Protein AF-A0A9P4UAF2-F1 (afdb_monomer_lite)

Foldseek 3Di:
DDPPPDPLPPDADDLEAAEDEDDAPDDPPPDDDDPDDDPPPADCPVVVVLVCCCPSRVHQAYAAYAYNFDPPRGHDLLVVLVSCVRRLYAAYHHQDELRAPVSCPVNVVSHPYYDYHYPPDCSNPDD

Secondary structure (DSSP, 8-state):
-------TTS-PPPSEEEEEEPPP-----------S----PPP-HHHHHHHHHHHHH---EEEEEEE---SSS---HHHHHHHHHHTT-SEEEE--BT--GGGGGGGTTT-SEE--B-SS-GGGT--

Structure (mmCIF, N/CA/C/O backbone):
data_AF-A0A9P4UAF2-F1
#
_entry.id   AF-A0A9P4UAF2-F1
#
loop_
_atom_site.group_PDB
_atom_site.id
_atom_site.type_symbol
_atom_site.label_atom_id
_atom_site.label_alt_id
_atom_site.label_comp_id
_atom_site.label_asym_id
_atom_site.label_entity_id
_atom_site.label_seq_id
_atom_site.pdbx_PDB_ins_code
_atom_site.Cartn_x
_atom_site.Cartn_y
_atom_site.Cartn_z
_atom_site.occupancy
_atom_site.B_iso_or_equiv
_atom_site.auth_seq_id
_atom_site.auth_comp_id
_atom_site.auth_asym_id
_atom_site.auth_atom_id
_atom_site.pdbx_PDB_model_num
ATOM 1 N N . MET A 1 1 ? -4.141 24.135 -11.086 1.00 33.75 1 MET A N 1
ATOM 2 C CA . MET A 1 1 ? -4.003 23.717 -9.671 1.00 33.75 1 MET A CA 1
ATOM 3 C C . MET A 1 1 ? -5.346 23.929 -8.983 1.00 33.75 1 MET A C 1
ATOM 5 O O . MET A 1 1 ? -5.646 25.048 -8.586 1.00 33.75 1 MET A O 1
ATOM 9 N N . ILE A 1 2 ? -6.197 22.902 -8.928 1.00 31.80 2 ILE A N 1
ATOM 10 C CA . ILE A 1 2 ? -7.509 23.002 -8.272 1.00 31.80 2 ILE A CA 1
ATOM 11 C C . ILE A 1 2 ? -7.260 22.950 -6.762 1.00 31.80 2 ILE A C 1
ATOM 13 O O . ILE A 1 2 ? -6.941 21.901 -6.211 1.00 31.80 2 ILE A O 1
ATOM 17 N N . ARG A 1 3 ? -7.334 24.105 -6.093 1.00 40.03 3 ARG A N 1
ATOM 18 C CA . ARG A 1 3 ? -7.340 24.190 -4.628 1.00 40.03 3 ARG A CA 1
ATOM 19 C C . ARG A 1 3 ? -8.749 23.845 -4.146 1.00 40.03 3 ARG A C 1
ATOM 21 O O . ARG A 1 3 ? -9.563 24.737 -3.936 1.00 40.03 3 ARG A O 1
ATOM 28 N N . HIS A 1 4 ? -9.041 22.553 -4.005 1.00 50.03 4 HIS A N 1
ATOM 29 C CA . HIS A 1 4 ? -10.248 22.095 -3.317 1.00 50.03 4 HIS A CA 1
ATOM 30 C C . HIS A 1 4 ? -10.120 22.446 -1.831 1.00 50.03 4 HIS A C 1
ATOM 32 O O . HIS A 1 4 ? -9.344 21.835 -1.099 1.00 50.03 4 HIS A O 1
ATOM 38 N N . LYS A 1 5 ? -10.815 23.502 -1.399 1.00 53.81 5 LYS A N 1
ATOM 39 C CA . LYS A 1 5 ? -10.855 23.947 -0.001 1.00 53.81 5 LYS A CA 1
ATOM 40 C C . LYS A 1 5 ? -12.067 23.299 0.661 1.00 53.81 5 LYS A C 1
ATOM 42 O O . LYS A 1 5 ? -13.099 23.930 0.864 1.00 53.81 5 LYS A O 1
ATOM 47 N N . GLU A 1 6 ? -11.954 22.004 0.919 1.00 60.50 6 GLU A N 1
ATOM 48 C CA . GLU A 1 6 ? -12.981 21.232 1.611 1.00 60.50 6 GLU A CA 1
ATOM 49 C C . GLU A 1 6 ? -13.162 21.800 3.034 1.00 60.50 6 GLU A C 1
ATOM 51 O O . GLU A 1 6 ? -12.183 21.963 3.768 1.00 60.50 6 GLU A O 1
ATOM 56 N N . LYS A 1 7 ? -14.393 22.141 3.444 1.00 60.53 7 LYS A N 1
ATOM 57 C CA . LYS A 1 7 ? -14.674 22.425 4.861 1.00 60.53 7 LYS A CA 1
ATOM 58 C C . LYS A 1 7 ? -14.430 21.120 5.621 1.00 60.53 7 LYS A C 1
ATOM 60 O O . LYS A 1 7 ? -15.202 20.178 5.457 1.00 60.53 7 LYS A O 1
ATOM 65 N N . LYS A 1 8 ? -13.346 21.063 6.410 1.00 58.31 8 LYS A N 1
ATOM 66 C CA . LYS A 1 8 ? -12.859 19.858 7.116 1.00 58.31 8 LYS A CA 1
ATOM 67 C C . LYS A 1 8 ? -13.948 19.089 7.878 1.00 58.31 8 LYS A C 1
ATOM 69 O O . LYS A 1 8 ? -13.820 17.883 8.036 1.00 58.31 8 LYS A O 1
ATOM 74 N N . GLU A 1 9 ? -15.008 19.771 8.292 1.00 63.53 9 GLU A N 1
ATOM 75 C CA . GLU A 1 9 ? -16.072 19.256 9.158 1.00 63.53 9 GLU A CA 1
ATOM 76 C C . GLU A 1 9 ? -17.204 18.512 8.430 1.00 63.53 9 GLU A C 1
ATOM 78 O O . GLU A 1 9 ? -18.005 17.858 9.086 1.00 63.53 9 GLU A O 1
ATOM 83 N N . LEU A 1 10 ? -17.301 18.581 7.0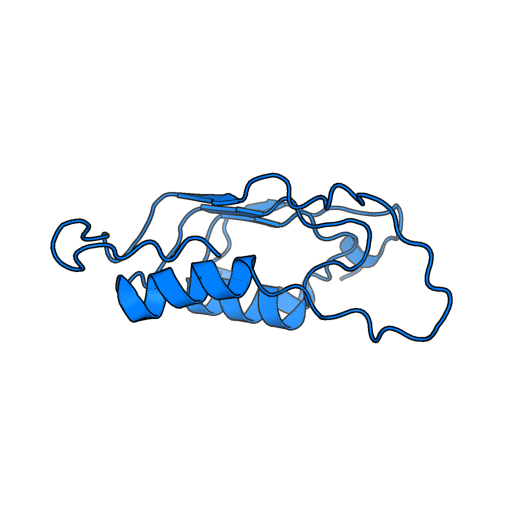96 1.00 68.38 10 LEU A N 1
ATOM 84 C CA . LEU A 1 10 ? -18.456 18.016 6.373 1.00 68.38 10 LEU A CA 1
ATOM 85 C C . LEU A 1 10 ? -18.267 16.561 5.916 1.00 68.38 10 LEU A C 1
ATOM 87 O O . LEU A 1 10 ? -19.239 15.900 5.564 1.00 68.38 10 LEU A O 1
ATOM 91 N N . LEU A 1 11 ? -17.029 16.064 5.899 1.00 76.62 11 LEU A N 1
ATOM 92 C CA . LEU A 1 11 ? -16.684 14.727 5.409 1.00 76.62 11 LEU A CA 1
ATOM 93 C C . LEU A 1 11 ? -15.794 14.021 6.428 1.00 76.62 11 LEU A C 1
ATOM 95 O O . LEU A 1 11 ? -14.564 14.160 6.395 1.00 76.62 11 LEU A O 1
ATOM 99 N N . VAL A 1 12 ? -16.451 13.280 7.319 1.00 84.12 12 VAL A N 1
ATOM 100 C CA . VAL A 1 12 ? -15.837 12.405 8.321 1.00 84.12 12 VAL A CA 1
ATOM 101 C C . VAL A 1 12 ? -15.725 11.003 7.735 1.00 84.12 12 VAL A C 1
ATOM 103 O O . VAL A 1 12 ? -16.678 10.491 7.151 1.00 84.12 12 VAL A O 1
ATOM 106 N N . TYR A 1 13 ? -14.548 10.401 7.868 1.00 88.50 13 TYR A N 1
ATOM 107 C CA . TYR A 1 13 ? -14.303 9.028 7.447 1.00 88.50 13 TYR A CA 1
ATOM 108 C C . TYR A 1 13 ? -14.312 8.118 8.665 1.00 88.50 13 TYR A C 1
ATOM 110 O O . TYR A 1 13 ? -13.864 8.499 9.746 1.00 88.50 13 TYR A O 1
ATOM 118 N N . GLU A 1 14 ? -14.769 6.892 8.456 1.00 93.44 14 GLU A N 1
ATOM 119 C CA . GLU A 1 14 ? -14.555 5.824 9.421 1.00 93.44 14 GLU A CA 1
ATOM 120 C C . GLU A 1 14 ? -13.051 5.515 9.554 1.00 93.44 14 GLU A C 1
ATOM 122 O O . GLU A 1 14 ? -12.316 5.593 8.560 1.00 93.44 14 GLU A O 1
ATOM 127 N N . PRO A 1 15 ? -12.572 5.090 10.740 1.00 94.94 15 PRO A N 1
ATOM 128 C CA . PRO A 1 15 ? -11.174 4.697 10.937 1.00 94.94 15 PRO A CA 1
ATOM 129 C C . PRO A 1 15 ? -10.721 3.561 10.010 1.00 94.94 15 PRO A C 1
ATOM 131 O O . PRO A 1 15 ? -9.532 3.433 9.716 1.00 94.94 15 PRO A O 1
ATOM 134 N N . ALA A 1 16 ? -11.663 2.736 9.554 1.00 96.69 16 ALA A N 1
ATOM 135 C CA . ALA A 1 16 ? -11.443 1.676 8.588 1.00 96.69 16 ALA A CA 1
ATOM 136 C C . ALA A 1 16 ? -12.307 1.926 7.352 1.00 96.69 16 ALA A C 1
ATOM 138 O O . ALA A 1 16 ? -13.534 1.961 7.447 1.00 96.69 16 ALA A O 1
ATOM 139 N N . ILE A 1 17 ? -11.683 2.037 6.180 1.00 96.12 17 ILE A N 1
ATOM 140 C CA . ILE A 1 17 ? -12.426 2.112 4.921 1.00 96.12 17 ILE A CA 1
ATOM 141 C C . ILE A 1 17 ? -12.455 0.758 4.220 1.00 96.12 17 ILE A C 1
ATOM 143 O O . ILE A 1 17 ? -11.462 0.030 4.143 1.00 96.12 17 ILE A O 1
ATOM 147 N N . LYS A 1 18 ? -13.621 0.426 3.661 1.00 97.25 18 LYS A N 1
ATOM 148 C CA . LYS A 1 18 ? -13.840 -0.846 2.965 1.00 97.25 18 LYS A CA 1
ATOM 149 C C . LYS A 1 18 ? -13.026 -0.957 1.677 1.00 97.25 18 LYS A C 1
ATOM 151 O O . LYS A 1 18 ? -12.574 -2.042 1.318 1.00 97.25 18 LYS A O 1
ATOM 156 N N . TYR A 1 19 ? -12.869 0.148 0.957 1.00 96.12 19 TYR A N 1
ATOM 157 C CA . TYR A 1 19 ? -12.290 0.125 -0.377 1.00 96.12 19 TYR A CA 1
ATOM 158 C C . TYR A 1 19 ? -11.684 1.471 -0.761 1.00 96.12 19 TYR A C 1
ATOM 160 O O . TYR A 1 19 ? -12.297 2.511 -0.533 1.00 96.12 19 TYR A O 1
ATOM 168 N N . ALA A 1 20 ? -10.516 1.429 -1.397 1.00 96.56 20 ALA A N 1
ATOM 169 C CA . ALA A 1 20 ? -9.914 2.552 -2.101 1.00 96.56 20 ALA A CA 1
ATOM 170 C C . ALA A 1 20 ? -9.444 2.087 -3.485 1.00 96.56 20 ALA A C 1
ATOM 172 O O . ALA A 1 20 ? -8.699 1.110 -3.598 1.00 96.56 20 ALA A O 1
ATOM 173 N N . SER A 1 21 ? -9.868 2.794 -4.534 1.00 96.50 21 SER A N 1
ATOM 174 C CA . SER A 1 21 ? -9.419 2.563 -5.908 1.00 96.50 21 SER A CA 1
ATOM 175 C C . SER A 1 21 ? -8.910 3.844 -6.517 1.00 96.50 21 SER A C 1
ATOM 177 O O . SER A 1 21 ? -9.541 4.890 -6.383 1.00 96.50 21 SER A O 1
ATOM 179 N N . PHE A 1 22 ? -7.819 3.728 -7.256 1.00 94.81 22 PHE A N 1
ATOM 180 C CA . PHE A 1 22 ? -7.270 4.828 -8.027 1.00 94.81 22 PHE A CA 1
ATOM 181 C C . PHE A 1 22 ? -7.694 4.709 -9.495 1.00 94.81 22 PHE A C 1
ATOM 183 O O . PHE A 1 22 ? -7.845 3.587 -9.996 1.00 94.81 22 PHE A O 1
ATOM 190 N N . PRO A 1 23 ? -7.928 5.842 -10.182 1.00 91.56 23 PRO A N 1
ATOM 191 C CA . PRO A 1 23 ? -8.160 5.848 -11.621 1.00 91.56 23 PRO A CA 1
ATOM 192 C C . PRO A 1 23 ? -6.885 5.439 -12.367 1.00 91.56 23 PRO A C 1
ATOM 194 O O . PRO A 1 23 ? -5.801 5.421 -11.785 1.00 91.56 23 PRO A O 1
ATOM 197 N N . ALA A 1 24 ? -7.008 5.129 -13.661 1.00 87.12 24 ALA A N 1
ATOM 198 C CA . ALA A 1 24 ? -5.847 4.912 -14.520 1.00 87.12 24 ALA A CA 1
ATOM 199 C C . ALA A 1 24 ? -4.908 6.126 -14.452 1.00 87.12 24 ALA A C 1
ATOM 201 O O . ALA A 1 24 ? -5.340 7.265 -14.619 1.00 87.12 24 ALA A O 1
ATOM 202 N N . LEU A 1 25 ? -3.630 5.867 -14.176 1.00 80.50 25 LEU A N 1
ATOM 203 C CA . LEU A 1 25 ? -2.638 6.904 -13.886 1.00 80.50 25 LEU A CA 1
ATOM 204 C C . LEU A 1 25 ? -1.825 7.318 -15.120 1.00 80.50 25 LEU A C 1
ATOM 206 O O . LEU A 1 25 ? -0.821 8.025 -14.985 1.00 80.50 25 LEU A O 1
ATOM 210 N N . GLU A 1 26 ? -2.214 6.854 -16.310 1.00 72.44 26 GLU A N 1
ATOM 211 C CA . GLU A 1 26 ? -1.504 7.157 -17.549 1.00 72.44 26 GLU A CA 1
ATOM 212 C C . GLU A 1 26 ? -1.491 8.663 -17.808 1.00 72.44 26 GLU A C 1
ATOM 214 O O . GLU A 1 26 ? -2.496 9.359 -17.669 1.00 72.44 26 GLU A O 1
ATOM 219 N N . MET A 1 27 ? -0.314 9.176 -18.155 1.00 61.19 27 MET A N 1
ATOM 220 C CA . MET A 1 27 ? -0.174 10.559 -18.572 1.00 61.19 27 MET A CA 1
ATOM 221 C C . MET A 1 27 ? -0.499 10.616 -20.060 1.00 61.19 27 MET A C 1
ATOM 223 O O . MET A 1 27 ? 0.212 10.014 -20.862 1.00 61.19 27 MET A O 1
ATOM 227 N N . HIS A 1 28 ? -1.536 11.362 -20.442 1.00 53.75 28 HIS A N 1
ATOM 228 C CA . HIS A 1 28 ? -1.630 11.857 -21.809 1.00 53.75 28 HIS A CA 1
ATOM 229 C C . HIS A 1 28 ? -0.417 12.763 -22.022 1.00 53.75 28 HIS A C 1
ATOM 231 O O . HIS A 1 28 ? -0.348 13.861 -21.471 1.00 53.75 28 HIS A O 1
ATOM 237 N N . SER A 1 29 ? 0.591 12.269 -22.737 1.00 50.75 29 SER A N 1
ATOM 238 C CA . SER A 1 29 ? 1.723 13.085 -23.150 1.00 50.75 29 SER A CA 1
ATOM 239 C C . SER A 1 29 ? 1.233 14.048 -24.226 1.00 50.75 29 SER A C 1
ATOM 241 O O . SER A 1 29 ? 1.369 13.781 -25.419 1.00 50.75 29 SER A O 1
ATOM 243 N N . GLU A 1 30 ? 0.624 15.158 -23.822 1.00 44.41 30 GLU A N 1
ATOM 244 C CA . GLU A 1 30 ? 0.580 16.322 -24.697 1.00 44.41 30 GLU A CA 1
ATOM 245 C C . GLU A 1 30 ? 2.031 16.756 -24.909 1.00 44.41 30 GLU A C 1
ATOM 247 O O . GLU A 1 30 ? 2.765 17.026 -23.956 1.00 44.41 30 GLU A O 1
ATOM 252 N N . GLY A 1 31 ? 2.473 16.639 -26.160 1.00 50.34 31 GLY A N 1
ATOM 253 C CA . GLY A 1 31 ? 3.875 16.497 -26.514 1.00 50.34 31 GLY A CA 1
ATOM 254 C C . GLY A 1 31 ? 4.791 17.579 -25.954 1.00 50.34 31 GLY A C 1
ATOM 255 O O . GLY A 1 31 ? 4.446 18.759 -25.891 1.00 50.34 31 GLY A O 1
ATOM 256 N N . LYS A 1 32 ? 6.008 17.155 -25.618 1.00 43.94 32 LYS A N 1
ATOM 257 C CA . LYS A 1 32 ? 7.226 17.921 -25.876 1.00 43.94 32 LYS A CA 1
ATOM 258 C C . LYS A 1 32 ? 8.433 17.018 -25.706 1.00 43.94 32 LYS A C 1
ATOM 260 O O . LYS A 1 32 ? 8.826 16.658 -24.597 1.00 43.94 32 LYS A O 1
ATOM 265 N N . ASP A 1 33 ? 9.005 16.699 -26.856 1.00 50.22 33 ASP A N 1
ATOM 266 C CA . ASP A 1 33 ? 10.392 16.319 -27.029 1.00 50.22 33 ASP A CA 1
ATOM 267 C C . ASP A 1 33 ? 11.286 17.261 -26.217 1.00 50.22 33 ASP A C 1
ATOM 269 O O . ASP A 1 33 ? 11.349 18.458 -26.479 1.00 50.22 33 ASP A O 1
ATOM 273 N N . ASN A 1 34 ? 11.966 16.721 -25.211 1.00 44.81 34 ASN A N 1
ATOM 274 C CA . ASN A 1 34 ? 13.191 17.294 -24.671 1.00 44.81 34 ASN A CA 1
ATOM 275 C C . ASN A 1 34 ? 14.097 16.137 -24.259 1.00 44.81 34 ASN A C 1
ATOM 277 O O . ASN A 1 34 ? 14.098 15.654 -23.126 1.00 44.81 34 ASN A O 1
ATOM 281 N N . VAL A 1 35 ? 14.858 15.675 -25.248 1.00 50.03 35 VAL A N 1
ATOM 282 C CA . VAL A 1 35 ? 16.051 14.853 -25.081 1.00 50.03 35 VAL A CA 1
ATOM 283 C C . VAL A 1 35 ? 17.019 15.625 -24.181 1.00 50.03 35 VAL A C 1
ATOM 285 O O . VAL A 1 35 ? 17.675 16.565 -24.617 1.00 50.03 35 VAL A O 1
ATOM 288 N N . GLY A 1 36 ? 17.086 15.256 -22.902 1.00 44.38 36 GLY A N 1
ATOM 289 C CA . GLY A 1 36 ? 18.036 15.857 -21.968 1.00 44.38 36 GLY A CA 1
ATOM 290 C C . GLY A 1 36 ? 17.720 15.565 -20.507 1.00 44.38 36 GLY A C 1
ATOM 291 O O . GLY A 1 36 ? 17.044 16.353 -19.862 1.00 44.38 36 GLY A O 1
ATOM 292 N N . LYS A 1 37 ? 18.230 14.439 -19.982 1.00 47.81 37 LYS A N 1
ATOM 293 C CA . LYS A 1 37 ? 18.427 14.148 -18.542 1.00 47.81 37 LYS A CA 1
ATOM 294 C C . LYS A 1 37 ? 17.382 14.751 -17.576 1.00 47.81 37 LYS A C 1
ATOM 296 O O . LYS A 1 37 ? 17.752 15.372 -16.581 1.00 47.81 37 LYS A O 1
ATOM 301 N N . SER A 1 38 ? 16.084 14.531 -17.785 1.00 48.97 38 SER A N 1
ATOM 302 C CA . SER A 1 38 ? 15.142 14.714 -16.680 1.00 48.97 38 SER A CA 1
ATOM 303 C C . SER A 1 38 ? 15.290 13.503 -15.769 1.00 48.97 38 SER A C 1
ATOM 305 O O . SER A 1 38 ? 14.954 12.387 -16.169 1.00 48.97 38 SER A O 1
ATOM 307 N N . VAL A 1 39 ? 15.816 13.698 -14.560 1.00 54.53 39 VAL A N 1
ATOM 308 C CA . VAL A 1 39 ? 15.630 12.743 -13.461 1.00 54.53 39 VAL A CA 1
ATOM 309 C C . VAL A 1 39 ? 14.150 12.369 -13.477 1.00 54.53 39 VAL A C 1
ATOM 311 O O . VAL A 1 39 ? 13.314 13.252 -13.282 1.00 54.53 39 VAL A O 1
ATOM 314 N N . LEU A 1 40 ? 13.819 11.117 -13.820 1.00 64.44 40 LEU A N 1
ATOM 315 C CA . LEU A 1 40 ? 12.435 10.646 -13.813 1.00 64.44 40 LEU A CA 1
ATOM 316 C C . LEU A 1 40 ? 11.912 10.905 -12.404 1.00 64.44 40 LEU A C 1
ATOM 318 O O . LEU A 1 40 ? 12.350 10.268 -11.445 1.00 64.44 40 LEU A O 1
ATOM 322 N N . LYS A 1 41 ? 11.062 11.924 -12.264 1.00 78.00 41 LYS A N 1
ATOM 323 C CA . LYS A 1 41 ? 10.506 12.295 -10.972 1.00 78.00 41 LYS A CA 1
ATOM 324 C C . LYS A 1 41 ? 9.711 11.093 -10.476 1.00 78.00 41 LYS A C 1
ATOM 326 O O . LYS A 1 41 ? 8.903 10.535 -11.217 1.00 78.00 41 LYS A O 1
ATOM 331 N N . GLU A 1 42 ? 9.980 10.671 -9.246 1.00 83.19 42 GLU A N 1
ATOM 332 C CA . GLU A 1 42 ? 9.220 9.596 -8.622 1.00 83.19 42 GLU A CA 1
ATOM 333 C C . GLU A 1 42 ? 7.744 10.002 -8.565 1.00 83.19 42 GLU A C 1
ATOM 335 O O . GLU A 1 42 ? 7.414 11.113 -8.144 1.00 83.19 42 GLU A O 1
ATOM 340 N N . ASN A 1 43 ? 6.866 9.100 -8.989 1.00 88.94 43 ASN A N 1
ATOM 341 C CA . ASN A 1 43 ? 5.431 9.300 -8.880 1.00 88.94 43 ASN A CA 1
ATOM 342 C C . ASN A 1 43 ? 4.989 9.126 -7.421 1.00 88.94 43 ASN A C 1
ATOM 344 O O . ASN A 1 43 ? 5.314 8.118 -6.782 1.00 88.94 43 ASN A O 1
ATOM 348 N N . THR A 1 44 ? 4.292 10.128 -6.880 1.00 92.12 44 THR A N 1
ATOM 349 C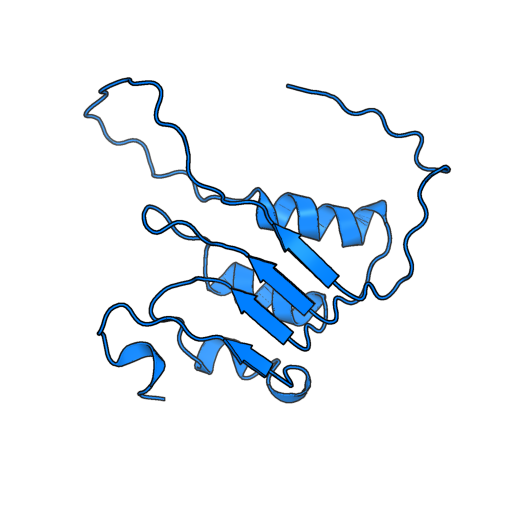 CA . THR A 1 44 ? 3.907 10.180 -5.460 1.00 92.12 44 THR A CA 1
ATOM 350 C C . THR A 1 44 ? 2.421 10.359 -5.221 1.00 92.12 44 THR A C 1
ATOM 352 O O . THR A 1 44 ? 1.991 10.181 -4.090 1.00 92.12 44 THR A O 1
ATOM 355 N N . GLU A 1 45 ? 1.619 10.635 -6.246 1.00 92.50 45 GLU A N 1
ATOM 356 C CA . GLU A 1 45 ? 0.227 11.064 -6.104 1.00 92.50 45 GLU A CA 1
ATOM 357 C C . GLU A 1 45 ? -0.643 10.062 -5.335 1.00 92.50 45 GLU A C 1
ATOM 359 O O . GLU A 1 45 ? -1.462 10.459 -4.507 1.00 92.50 45 GLU A O 1
ATOM 364 N N . VAL A 1 46 ? -0.423 8.758 -5.539 1.00 95.06 46 VAL A N 1
ATOM 365 C CA . VAL A 1 46 ? -1.122 7.708 -4.786 1.00 95.06 46 VAL A CA 1
ATOM 366 C C . VAL A 1 46 ? -0.735 7.770 -3.309 1.00 95.06 46 VAL A C 1
ATOM 368 O O . VAL A 1 46 ? -1.595 7.690 -2.434 1.00 95.06 46 VAL A O 1
ATOM 371 N N . PHE A 1 47 ? 0.554 7.952 -3.015 1.00 96.00 47 PHE A N 1
ATOM 372 C CA . PHE A 1 47 ? 1.040 8.085 -1.644 1.00 96.00 47 PHE A CA 1
ATOM 373 C C . PHE A 1 47 ? 0.562 9.378 -0.992 1.00 96.00 47 PHE A C 1
ATOM 375 O O . PHE A 1 47 ? 0.243 9.346 0.188 1.00 96.00 47 PHE A O 1
ATOM 382 N N . ASP A 1 48 ? 0.473 10.475 -1.740 1.00 95.06 48 ASP A N 1
ATOM 383 C CA . ASP A 1 48 ? 0.008 11.769 -1.243 1.00 95.06 48 ASP A CA 1
ATOM 384 C C . ASP A 1 48 ? -1.473 11.686 -0.830 1.00 95.06 48 ASP A C 1
ATOM 386 O O . ASP A 1 48 ? -1.849 12.138 0.251 1.00 95.06 48 ASP A O 1
ATOM 390 N N . ILE A 1 49 ? -2.308 11.022 -1.638 1.00 94.62 49 ILE A N 1
ATOM 391 C CA . ILE A 1 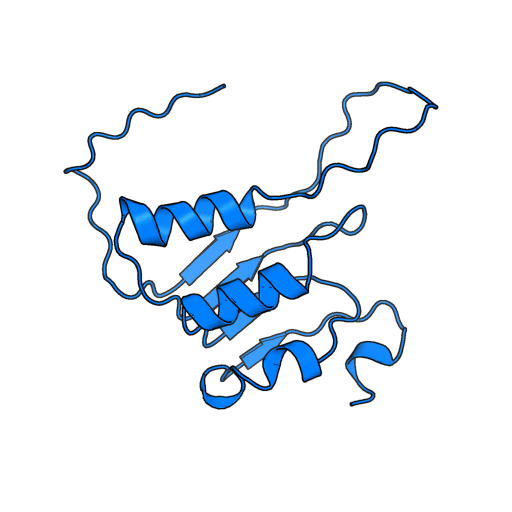49 ? -3.729 10.789 -1.327 1.00 94.62 49 ILE A CA 1
ATOM 392 C C . ILE A 1 49 ? -3.890 9.842 -0.132 1.00 94.62 49 ILE A C 1
ATOM 394 O O . ILE A 1 49 ? -4.703 10.086 0.760 1.00 94.62 49 ILE A O 1
ATOM 398 N N . ILE A 1 50 ? -3.120 8.755 -0.090 1.00 94.56 50 ILE A N 1
ATOM 399 C CA . ILE A 1 50 ? -3.187 7.803 1.021 1.00 94.56 50 ILE A CA 1
ATOM 400 C C . ILE A 1 50 ? -2.676 8.457 2.318 1.00 94.56 50 ILE A C 1
ATOM 402 O O . ILE A 1 50 ? -3.283 8.288 3.371 1.00 94.56 50 ILE A O 1
ATOM 406 N N . ASP A 1 51 ? -1.603 9.247 2.273 1.00 95.69 51 ASP A N 1
ATOM 407 C CA . ASP A 1 51 ? -1.102 9.987 3.438 1.00 95.69 51 ASP A CA 1
ATOM 408 C C . ASP A 1 51 ? -2.124 11.026 3.925 1.00 95.69 51 ASP A C 1
ATOM 410 O O . ASP A 1 51 ? -2.346 11.143 5.132 1.00 95.69 51 ASP A O 1
ATOM 414 N N . TRP A 1 52 ? -2.832 11.691 3.004 1.00 94.75 52 TRP A N 1
ATOM 415 C CA . TRP A 1 52 ? -3.960 12.566 3.330 1.00 94.75 52 TRP A CA 1
ATOM 416 C C . TRP A 1 52 ? -5.084 11.830 4.076 1.00 94.75 52 TRP A C 1
ATOM 418 O O . TRP A 1 52 ? -5.538 12.326 5.109 1.00 94.75 52 TRP A O 1
ATOM 428 N N . LEU A 1 53 ? -5.483 10.625 3.637 1.00 93.88 53 LEU A N 1
ATOM 429 C CA . LEU A 1 53 ? -6.502 9.820 4.337 1.00 93.88 53 LEU A CA 1
ATOM 430 C C . LEU A 1 53 ? -6.122 9.571 5.801 1.00 93.88 53 LEU A C 1
ATOM 432 O O . LEU A 1 53 ? -6.962 9.643 6.697 1.00 93.88 53 LEU A O 1
ATOM 436 N N . ARG A 1 54 ? -4.842 9.313 6.069 1.00 94.44 54 ARG A N 1
ATOM 437 C CA . ARG A 1 54 ? -4.372 9.092 7.438 1.00 94.44 54 ARG A CA 1
ATOM 438 C C . ARG A 1 54 ? -4.291 10.373 8.249 1.00 94.44 54 ARG A C 1
ATOM 440 O O . ARG A 1 54 ? -4.753 10.396 9.386 1.00 94.44 54 ARG A O 1
ATOM 447 N N . ARG A 1 55 ? -3.643 11.406 7.709 1.00 94.12 55 ARG A N 1
ATOM 448 C CA . ARG A 1 55 ? -3.317 12.625 8.465 1.00 94.12 55 ARG A CA 1
ATOM 449 C C . ARG A 1 55 ? -4.520 13.522 8.674 1.00 94.12 55 ARG A C 1
ATOM 451 O O . ARG A 1 55 ? -4.698 14.046 9.765 1.00 94.12 55 ARG A O 1
ATOM 458 N N . GLU A 1 56 ? -5.330 13.685 7.637 1.00 92.44 56 GLU A N 1
ATOM 459 C CA . GLU A 1 56 ? -6.433 14.644 7.644 1.00 92.44 56 GLU A CA 1
ATOM 460 C C . GLU A 1 56 ? -7.772 13.988 7.972 1.00 92.44 56 GLU A C 1
ATOM 462 O O . GLU A 1 56 ? -8.667 14.671 8.463 1.00 92.44 56 GLU A O 1
ATOM 467 N N . LYS A 1 57 ? -7.921 12.685 7.693 1.00 91.69 57 LYS A N 1
ATOM 468 C CA . LYS A 1 57 ? -9.186 11.952 7.872 1.00 91.69 57 LYS A CA 1
ATOM 469 C C . LYS A 1 57 ? -9.114 10.817 8.896 1.00 91.69 57 LYS A C 1
ATOM 471 O O . LYS A 1 57 ? -10.094 10.104 9.063 1.00 91.69 57 LYS A O 1
ATOM 476 N N . SER A 1 58 ? -7.980 10.651 9.583 1.00 94.12 58 SER A N 1
ATOM 477 C CA . SER A 1 58 ? -7.784 9.654 10.650 1.00 94.12 58 SER A CA 1
ATOM 478 C C . SER A 1 58 ? -8.066 8.201 10.241 1.00 94.12 58 SER A C 1
ATOM 480 O O . SER A 1 58 ? -8.307 7.350 11.096 1.00 94.12 58 SER A O 1
ATOM 482 N N . VAL A 1 59 ? -7.974 7.888 8.945 1.00 96.38 59 VAL A N 1
ATOM 483 C CA . VAL A 1 59 ? -8.099 6.515 8.446 1.00 96.38 59 VAL A CA 1
ATOM 484 C C . VAL A 1 59 ? -6.856 5.723 8.855 1.00 96.38 59 VAL A C 1
ATOM 486 O O . VAL A 1 59 ? -5.726 6.062 8.494 1.00 96.38 59 VAL A O 1
ATOM 489 N N . GLY A 1 60 ? -7.066 4.661 9.627 1.00 96.38 60 GLY A N 1
ATOM 490 C CA . GLY A 1 60 ? -6.034 3.756 10.123 1.00 96.38 60 GLY A CA 1
ATOM 491 C C . GLY A 1 60 ? -5.934 2.446 9.344 1.00 96.38 60 GLY A C 1
ATOM 492 O O . GLY A 1 60 ? -4.870 1.825 9.361 1.00 96.38 60 GLY A O 1
ATOM 493 N N . SER A 1 61 ? -6.998 2.026 8.650 1.00 97.62 61 SER A N 1
ATOM 494 C CA . SER A 1 61 ? -6.963 0.820 7.821 1.00 97.62 61 SER A CA 1
ATOM 495 C C . SER A 1 61 ? -7.767 0.901 6.525 1.00 97.62 61 SER A C 1
ATOM 497 O O . SER A 1 61 ? -8.734 1.652 6.400 1.00 97.62 61 SER A O 1
ATOM 499 N N . ILE A 1 62 ? -7.336 0.110 5.541 1.00 97.88 62 ILE A N 1
ATOM 500 C CA . ILE A 1 62 ? -7.988 -0.037 4.236 1.00 97.88 62 ILE A CA 1
ATOM 501 C C . ILE A 1 62 ? -8.151 -1.528 3.969 1.00 97.88 62 ILE A C 1
ATOM 503 O O . ILE A 1 62 ? -7.154 -2.220 3.806 1.00 97.88 62 ILE A O 1
ATOM 507 N N . ILE A 1 63 ? -9.383 -2.028 3.869 1.00 98.06 63 ILE A N 1
ATOM 508 C CA . ILE A 1 63 ? -9.609 -3.462 3.621 1.00 98.06 63 ILE A CA 1
ATOM 509 C C . ILE A 1 63 ? -9.092 -3.841 2.226 1.00 98.06 63 ILE A C 1
ATOM 511 O O . ILE A 1 63 ? -8.253 -4.730 2.102 1.00 98.06 63 ILE A O 1
ATOM 515 N N . LYS A 1 64 ? -9.536 -3.146 1.170 1.00 98.44 64 LYS A N 1
ATOM 516 C CA . LYS A 1 64 ? -9.084 -3.391 -0.208 1.00 98.44 64 LYS A CA 1
ATOM 517 C C . LYS A 1 64 ? -8.496 -2.142 -0.855 1.00 98.44 64 LYS A C 1
ATOM 519 O O . LYS A 1 64 ? -9.179 -1.124 -0.966 1.00 98.44 64 LYS A O 1
ATOM 524 N N . LEU A 1 65 ? -7.259 -2.251 -1.335 1.00 98.12 65 LEU A N 1
ATOM 525 C CA . LEU A 1 65 ? -6.542 -1.191 -2.040 1.00 98.12 65 LEU A CA 1
ATOM 526 C C . LEU A 1 65 ? -6.259 -1.618 -3.482 1.00 98.12 65 LEU A C 1
ATOM 528 O O . LEU A 1 65 ? -5.543 -2.595 -3.705 1.00 98.12 65 LEU A O 1
ATOM 532 N N . LYS A 1 66 ? -6.801 -0.866 -4.447 1.00 98.12 66 LYS A N 1
ATOM 533 C CA . LYS A 1 66 ? -6.592 -1.082 -5.881 1.00 98.12 66 LYS A CA 1
ATOM 534 C C . LYS A 1 66 ? -5.884 0.101 -6.535 1.00 98.12 66 LYS A C 1
ATOM 536 O O . LYS A 1 66 ? -6.406 1.215 -6.531 1.00 98.12 66 LYS A O 1
ATOM 541 N N . VAL A 1 67 ? -4.731 -0.149 -7.149 1.00 97.19 67 VAL A N 1
ATOM 542 C CA . VAL A 1 67 ? -3.934 0.870 -7.844 1.00 97.19 67 VAL A CA 1
ATOM 543 C C . VAL A 1 67 ? -3.513 0.352 -9.222 1.00 97.19 67 VAL A C 1
ATOM 545 O O . VAL A 1 67 ? -2.674 -0.550 -9.305 1.00 97.19 67 VAL A O 1
ATOM 548 N N . PRO A 1 68 ? -4.059 0.908 -10.319 1.00 93.12 68 PRO A N 1
ATOM 549 C CA . PRO A 1 68 ? -3.550 0.651 -11.660 1.00 93.12 68 PRO A CA 1
ATOM 550 C C . PRO A 1 68 ? -2.246 1.442 -11.861 1.00 93.12 68 PRO A C 1
ATOM 552 O O . PRO A 1 68 ? -2.261 2.600 -12.272 1.00 93.12 68 PRO A O 1
ATOM 555 N N . ASP A 1 69 ? -1.116 0.822 -11.513 1.00 92.00 69 ASP A N 1
ATOM 556 C CA . ASP A 1 69 ? 0.213 1.427 -11.654 1.00 92.00 69 ASP A CA 1
ATOM 557 C C . ASP A 1 69 ? 0.609 1.634 -13.129 1.00 92.00 69 ASP A C 1
ATOM 559 O O . ASP A 1 69 ? 0.044 1.025 -14.043 1.00 92.00 69 ASP A O 1
ATOM 563 N N . ARG A 1 70 ? 1.599 2.499 -13.355 1.00 86.69 70 ARG A N 1
ATOM 564 C CA . ARG A 1 70 ? 2.135 2.826 -14.678 1.00 86.69 70 ARG A CA 1
ATOM 565 C C . ARG A 1 70 ? 3.164 1.792 -15.119 1.00 86.69 70 ARG A C 1
ATOM 567 O O . ARG A 1 70 ? 4.004 1.364 -14.333 1.00 86.69 70 ARG A O 1
ATOM 574 N N . MET A 1 71 ? 3.167 1.472 -16.412 1.00 82.44 71 MET A N 1
ATOM 575 C CA . MET A 1 71 ? 4.215 0.635 -17.010 1.00 82.44 71 MET A CA 1
ATOM 576 C C . MET A 1 71 ? 5.554 1.377 -17.107 1.00 82.44 71 MET A C 1
ATOM 578 O O . MET A 1 71 ? 6.609 0.812 -16.821 1.00 82.44 71 MET A O 1
ATOM 582 N N . HIS A 1 72 ? 5.513 2.654 -17.494 1.00 80.62 72 HIS A N 1
ATOM 583 C CA . HIS A 1 72 ? 6.679 3.528 -17.537 1.00 80.62 72 HIS A CA 1
ATOM 584 C C . HIS A 1 72 ? 6.757 4.336 -16.237 1.00 80.62 72 HIS A C 1
ATOM 586 O O . HIS A 1 72 ? 5.807 5.036 -15.892 1.00 80.62 72 HIS A O 1
ATOM 592 N N . ASN A 1 73 ? 7.887 4.247 -15.529 1.00 86.88 73 ASN A N 1
ATOM 593 C CA . ASN A 1 73 ? 8.106 4.898 -14.231 1.00 86.88 73 ASN A CA 1
ATOM 594 C C . ASN A 1 73 ? 7.090 4.460 -13.137 1.00 86.88 73 ASN A C 1
ATOM 596 O O . ASN A 1 73 ? 6.309 5.285 -12.655 1.00 86.88 73 ASN A O 1
ATOM 600 N N . PRO A 1 74 ? 7.058 3.168 -12.749 1.00 91.19 74 PRO A N 1
ATOM 601 C CA . PRO A 1 74 ? 6.132 2.667 -11.730 1.00 91.19 74 PRO A CA 1
ATOM 602 C C . PRO A 1 74 ? 6.436 3.241 -10.336 1.00 91.19 74 PRO A C 1
ATOM 604 O O . PRO A 1 74 ? 7.528 3.755 -10.077 1.00 91.19 74 PRO A O 1
ATOM 607 N N . HIS A 1 75 ? 5.490 3.117 -9.405 1.00 94.12 75 HIS A N 1
ATOM 608 C CA . HIS A 1 75 ? 5.685 3.590 -8.032 1.00 94.12 75 HIS A CA 1
ATOM 609 C C . HIS A 1 75 ? 6.803 2.838 -7.298 1.00 94.12 75 HIS A C 1
ATOM 611 O O . HIS A 1 75 ? 7.090 1.671 -7.544 1.00 94.12 75 HIS A O 1
ATOM 617 N N . ASN A 1 76 ? 7.425 3.473 -6.307 1.00 94.06 76 ASN A N 1
ATOM 618 C CA . ASN A 1 76 ? 8.475 2.823 -5.531 1.00 94.06 76 ASN A CA 1
ATOM 619 C C . ASN A 1 76 ? 7.935 1.653 -4.684 1.00 94.06 76 ASN A C 1
ATOM 621 O O . ASN A 1 76 ? 7.201 1.852 -3.714 1.00 94.06 76 ASN A O 1
ATOM 625 N N . LYS A 1 77 ? 8.383 0.429 -4.988 1.00 93.56 77 LYS A N 1
ATOM 626 C CA . LYS A 1 77 ? 7.982 -0.812 -4.299 1.00 93.56 77 LYS A CA 1
ATOM 627 C C . LYS A 1 77 ? 8.206 -0.820 -2.781 1.00 93.56 77 LYS A C 1
ATOM 629 O O . LYS A 1 77 ? 7.424 -1.418 -2.045 1.00 93.56 77 LYS A O 1
ATOM 634 N N . VAL A 1 78 ? 9.235 -0.125 -2.288 1.00 94.19 78 VAL A N 1
ATOM 635 C CA . VAL A 1 78 ? 9.496 0.006 -0.844 1.00 94.19 78 VAL A CA 1
ATOM 636 C C . VAL A 1 78 ? 8.446 0.907 -0.196 1.00 94.19 78 VAL A C 1
ATOM 638 O O . VAL A 1 78 ? 7.967 0.609 0.901 1.00 94.19 78 VAL A O 1
ATOM 641 N N . LYS A 1 79 ? 8.031 1.981 -0.882 1.00 95.69 79 LYS A N 1
ATOM 642 C CA . LYS A 1 79 ? 6.912 2.816 -0.427 1.00 95.69 79 LYS A CA 1
ATOM 643 C C . LYS A 1 79 ? 5.593 2.051 -0.471 1.00 95.69 79 LYS A C 1
ATOM 645 O O . LYS A 1 79 ? 4.863 2.119 0.513 1.00 95.69 79 LYS A O 1
ATOM 650 N N . ILE A 1 80 ? 5.330 1.270 -1.522 1.00 96.12 80 ILE A N 1
ATOM 651 C CA . ILE A 1 80 ? 4.144 0.396 -1.600 1.00 96.12 80 ILE A CA 1
ATOM 652 C C . ILE A 1 80 ? 4.057 -0.478 -0.343 1.00 96.12 80 ILE A C 1
ATOM 654 O O . ILE A 1 80 ? 3.097 -0.367 0.418 1.00 96.12 80 ILE A O 1
ATOM 658 N N . ALA A 1 81 ? 5.097 -1.265 -0.053 1.00 95.69 81 ALA A N 1
ATOM 659 C CA . ALA A 1 81 ? 5.122 -2.144 1.118 1.00 95.69 81 ALA A CA 1
ATOM 660 C C . ALA A 1 81 ? 4.960 -1.379 2.446 1.00 95.69 81 ALA A C 1
ATOM 662 O O . ALA A 1 81 ? 4.240 -1.815 3.349 1.00 95.69 81 ALA A O 1
ATOM 663 N N . LYS A 1 82 ? 5.586 -0.198 2.564 1.00 95.88 82 LYS A N 1
ATOM 664 C CA . LYS A 1 82 ? 5.438 0.678 3.735 1.00 95.88 82 LYS A CA 1
ATOM 665 C C . LYS A 1 82 ? 3.979 1.092 3.950 1.00 95.88 82 LYS A C 1
ATOM 667 O O . LYS A 1 82 ? 3.510 1.014 5.086 1.00 95.88 82 LYS A O 1
ATOM 672 N N . TYR A 1 83 ? 3.283 1.540 2.907 1.00 96.19 83 TYR A N 1
ATOM 673 C CA . TYR A 1 83 ? 1.896 2.002 3.010 1.00 96.19 83 TYR A CA 1
ATOM 674 C C . TYR A 1 83 ? 0.917 0.847 3.233 1.00 96.19 83 TYR A C 1
ATOM 676 O O . TYR A 1 83 ? 0.062 0.950 4.109 1.00 96.19 83 TYR A O 1
ATOM 684 N N . VAL A 1 84 ? 1.119 -0.290 2.565 1.00 96.69 84 VAL A N 1
ATOM 685 C CA . VAL A 1 84 ? 0.375 -1.538 2.819 1.00 96.69 84 VAL A CA 1
ATOM 686 C C . VAL A 1 84 ? 0.441 -1.929 4.298 1.00 96.69 84 VAL A C 1
ATOM 688 O O . VAL A 1 84 ? -0.581 -2.237 4.909 1.00 96.69 84 VAL A O 1
ATOM 691 N N . ARG A 1 85 ? 1.629 -1.830 4.914 1.00 95.94 85 ARG A N 1
ATOM 692 C CA . ARG A 1 85 ? 1.808 -2.065 6.354 1.00 95.94 85 ARG A CA 1
ATOM 693 C C . ARG A 1 85 ? 1.070 -1.056 7.216 1.00 95.94 85 ARG A C 1
ATOM 695 O O . ARG A 1 85 ? 0.405 -1.442 8.171 1.00 95.94 85 ARG A O 1
ATOM 702 N N . ILE A 1 86 ? 1.246 0.230 6.918 1.00 95.44 86 ILE A N 1
ATOM 703 C CA . ILE A 1 86 ? 0.670 1.325 7.704 1.00 95.44 86 ILE A CA 1
ATOM 704 C C . ILE A 1 86 ? -0.852 1.201 7.776 1.00 95.44 86 ILE A C 1
ATOM 706 O O . ILE A 1 86 ? -1.406 1.356 8.858 1.00 95.44 86 ILE A O 1
ATOM 710 N N . PHE A 1 87 ? -1.490 0.886 6.650 1.00 97.06 87 PHE A N 1
ATOM 711 C CA . PHE A 1 87 ? -2.944 0.786 6.527 1.00 97.06 87 PHE A CA 1
ATOM 712 C C . PHE A 1 87 ? -3.485 -0.624 6.748 1.00 97.06 87 PHE A C 1
ATOM 714 O O . PHE A 1 87 ? -4.662 -0.863 6.493 1.00 97.06 87 PHE A O 1
ATOM 721 N N . ARG A 1 88 ? -2.643 -1.563 7.203 1.00 96.94 88 ARG A N 1
ATOM 722 C CA . ARG A 1 88 ? -3.037 -2.953 7.483 1.00 96.94 88 ARG A CA 1
ATOM 723 C C . ARG A 1 88 ? -3.881 -3.551 6.347 1.00 96.94 88 ARG A C 1
ATOM 725 O O . ARG A 1 88 ? -4.937 -4.115 6.600 1.00 96.94 88 ARG A O 1
ATOM 732 N N . VAL A 1 89 ? -3.433 -3.357 5.105 1.00 97.94 89 VAL A N 1
ATOM 733 C CA . VAL A 1 89 ? -4.216 -3.734 3.922 1.00 97.94 89 VAL A CA 1
ATOM 734 C C . VAL A 1 89 ? -4.435 -5.243 3.879 1.00 97.94 89 VAL A C 1
ATOM 736 O O . VAL A 1 89 ? -3.475 -6.000 4.023 1.00 97.94 89 VAL A O 1
ATOM 739 N N . GLU A 1 90 ? -5.681 -5.661 3.645 1.00 98.19 90 GLU A N 1
ATOM 740 C CA . GLU A 1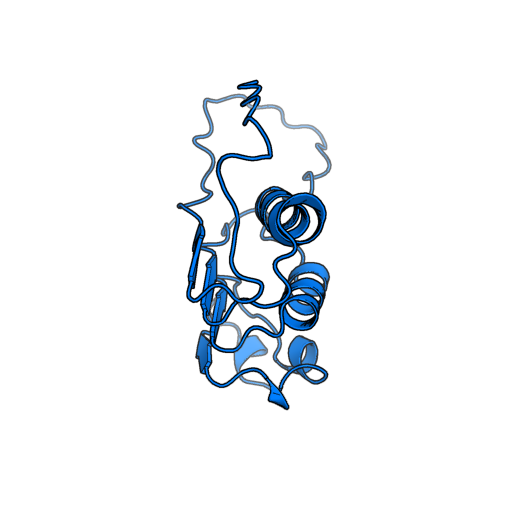 90 ? -6.061 -7.079 3.591 1.00 98.19 90 GLU A CA 1
ATOM 741 C C . GLU A 1 90 ? -6.105 -7.632 2.165 1.00 98.19 90 GLU A C 1
ATOM 743 O O . GLU A 1 90 ? -5.743 -8.784 1.930 1.00 98.19 90 GLU A O 1
ATOM 748 N N . VAL A 1 91 ? -6.548 -6.815 1.209 1.00 98.38 91 VAL A N 1
ATOM 749 C CA . VAL A 1 91 ? -6.623 -7.159 -0.212 1.00 98.38 91 VAL A CA 1
ATOM 750 C C . VAL A 1 91 ? -5.810 -6.144 -1.002 1.00 98.38 91 VAL A C 1
ATOM 752 O O . VAL A 1 91 ? -6.203 -4.978 -1.121 1.00 98.38 91 VAL A O 1
ATOM 755 N N . LEU A 1 92 ? -4.670 -6.583 -1.536 1.00 98.00 92 LEU A N 1
ATOM 756 C CA . LEU A 1 92 ? -3.758 -5.732 -2.294 1.00 98.00 92 LEU A CA 1
ATOM 757 C C . LEU A 1 92 ? -3.826 -6.052 -3.786 1.00 98.00 92 LEU A C 1
ATOM 759 O O . LEU A 1 92 ? -3.339 -7.090 -4.233 1.00 98.00 92 LEU A O 1
ATOM 763 N N . ASP A 1 93 ? -4.375 -5.113 -4.552 1.00 97.56 93 ASP A N 1
ATOM 764 C CA . ASP A 1 93 ? -4.392 -5.121 -6.013 1.00 97.56 93 ASP A CA 1
ATOM 765 C C . ASP A 1 93 ? -3.590 -3.929 -6.549 1.00 97.56 93 ASP A C 1
ATOM 767 O O . ASP A 1 93 ? -4.137 -2.911 -6.974 1.00 97.56 93 ASP A O 1
ATOM 771 N N . TRP A 1 94 ? -2.264 -4.022 -6.468 1.00 96.81 94 TRP A N 1
ATOM 772 C CA . TRP A 1 94 ? -1.371 -3.005 -7.017 1.00 96.81 94 TRP A CA 1
ATOM 773 C C . TRP A 1 94 ? -0.731 -3.542 -8.291 1.00 96.81 94 TRP A C 1
ATOM 775 O O . TRP A 1 94 ? 0.036 -4.503 -8.235 1.00 96.81 94 TRP A O 1
ATOM 785 N N . ARG A 1 95 ? -1.010 -2.913 -9.439 1.00 94.69 95 ARG A N 1
ATOM 786 C CA . ARG A 1 95 ? -0.565 -3.375 -10.766 1.00 94.69 95 ARG A CA 1
ATOM 787 C C . ARG A 1 95 ? 0.920 -3.116 -11.050 1.00 94.69 95 ARG A C 1
ATOM 789 O O . ARG A 1 95 ? 1.281 -2.597 -12.098 1.00 94.69 95 ARG A O 1
ATOM 796 N N . PHE A 1 96 ? 1.786 -3.473 -10.109 1.00 93.56 96 PHE A N 1
ATOM 797 C CA . PHE A 1 96 ? 3.234 -3.384 -10.240 1.00 93.56 96 PHE A CA 1
ATOM 798 C C . PHE A 1 96 ? 3.781 -4.693 -10.825 1.00 93.56 96 PHE A C 1
ATOM 800 O O . PHE A 1 96 ? 3.535 -5.770 -10.279 1.00 93.56 96 PHE A O 1
ATOM 807 N N . LEU A 1 97 ? 4.539 -4.611 -11.922 1.00 91.62 97 LEU A N 1
ATOM 808 C CA . LEU A 1 97 ? 5.121 -5.790 -12.567 1.00 91.62 97 LEU A CA 1
ATOM 809 C C . LEU A 1 97 ? 6.286 -6.377 -11.762 1.00 91.62 97 LEU A C 1
ATOM 811 O O . LEU A 1 97 ? 7.185 -5.660 -11.329 1.00 91.62 97 LEU A O 1
ATOM 815 N N . ASP A 1 98 ? 6.296 -7.702 -11.633 1.00 88.94 98 ASP A N 1
ATOM 816 C CA . ASP A 1 98 ? 7.358 -8.490 -11.001 1.00 88.94 98 ASP A CA 1
ATOM 817 C C . ASP A 1 98 ? 7.661 -8.063 -9.555 1.00 88.94 98 ASP A C 1
ATOM 819 O O . ASP A 1 98 ? 8.813 -8.027 -9.107 1.00 88.94 98 ASP A O 1
ATOM 823 N N . LEU A 1 99 ? 6.606 -7.722 -8.813 1.00 89.69 99 LEU A N 1
ATOM 824 C CA . LEU A 1 99 ? 6.699 -7.366 -7.405 1.00 89.69 99 LEU A CA 1
ATOM 825 C C . LEU A 1 99 ? 7.138 -8.585 -6.575 1.00 89.69 99 LEU A C 1
ATOM 827 O O . LEU A 1 99 ? 6.474 -9.619 -6.572 1.00 89.69 99 LEU A O 1
ATOM 831 N N . GLY A 1 100 ? 8.265 -8.468 -5.872 1.00 87.75 100 GLY A N 1
ATOM 832 C CA . GLY A 1 100 ? 8.805 -9.558 -5.053 1.00 87.75 100 GLY A CA 1
ATOM 833 C C . GLY A 1 100 ? 8.039 -9.740 -3.739 1.00 87.75 100 GLY A C 1
ATOM 834 O O . GLY A 1 100 ? 7.815 -8.765 -3.020 1.00 87.75 100 GLY A O 1
ATOM 835 N N . LEU A 1 101 ? 7.695 -10.986 -3.396 1.00 88.44 101 LEU A N 1
ATOM 836 C CA . LEU A 1 101 ? 6.912 -11.305 -2.193 1.00 88.44 101 LEU A CA 1
ATOM 837 C C . LEU A 1 101 ? 7.613 -10.978 -0.873 1.00 88.44 101 LEU A C 1
ATOM 839 O O . LEU A 1 101 ? 6.940 -10.595 0.080 1.00 88.44 101 LEU A O 1
ATOM 843 N N . SER A 1 102 ? 8.945 -11.046 -0.831 1.00 90.81 102 SER A N 1
ATOM 844 C CA . SER A 1 102 ? 9.736 -10.737 0.371 1.00 90.81 102 SER A CA 1
ATOM 845 C C . SER A 1 102 ? 9.547 -9.303 0.881 1.00 90.81 102 SER A C 1
ATOM 847 O O . SER A 1 102 ? 9.788 -8.999 2.048 1.00 90.81 102 SER A O 1
ATOM 849 N N . LEU A 1 103 ? 9.042 -8.392 0.038 1.00 90.19 103 LEU A N 1
ATOM 850 C CA . LEU A 1 103 ? 8.653 -7.044 0.462 1.00 90.19 103 LEU A CA 1
ATOM 851 C C . LEU A 1 103 ? 7.516 -7.056 1.494 1.00 90.19 103 LEU A C 1
ATOM 853 O O . LEU A 1 103 ? 7.373 -6.102 2.262 1.00 90.19 103 LEU A O 1
ATOM 857 N N . PHE A 1 104 ? 6.717 -8.123 1.511 1.00 90.88 104 PHE A N 1
ATOM 858 C CA . PHE A 1 104 ? 5.509 -8.245 2.313 1.00 90.88 104 PHE A CA 1
ATOM 859 C C . PHE A 1 104 ? 5.652 -9.179 3.517 1.00 90.88 104 PHE A C 1
ATOM 861 O O . PHE A 1 104 ? 4.677 -9.368 4.239 1.00 90.88 104 PHE A O 1
ATOM 868 N N . ASP A 1 105 ? 6.849 -9.690 3.819 1.00 91.12 105 ASP A N 1
ATOM 869 C CA . ASP A 1 105 ? 7.062 -10.614 4.947 1.00 91.12 105 ASP A CA 1
ATOM 870 C C . ASP A 1 105 ? 6.547 -10.045 6.278 1.00 91.12 105 ASP A C 1
ATOM 872 O O . ASP A 1 105 ? 5.917 -10.739 7.072 1.00 91.12 105 ASP A O 1
ATOM 876 N N . LYS A 1 106 ? 6.725 -8.735 6.488 1.00 88.69 106 LYS A N 1
ATOM 877 C CA . LYS A 1 106 ? 6.283 -8.025 7.703 1.00 88.69 106 LYS A CA 1
ATOM 878 C C . LYS A 1 106 ? 4.777 -7.745 7.765 1.00 88.69 106 LYS A C 1
ATOM 880 O O . LYS A 1 106 ? 4.316 -7.190 8.758 1.00 88.69 106 LYS A O 1
ATOM 885 N N . VAL A 1 107 ? 4.031 -8.032 6.701 1.00 90.25 107 VAL A N 1
ATOM 886 C CA . VAL A 1 107 ? 2.584 -7.767 6.594 1.00 90.25 107 VAL A CA 1
ATOM 887 C C . VAL A 1 107 ? 1.787 -8.978 6.130 1.00 90.25 107 VAL A C 1
ATOM 889 O O . VAL A 1 107 ? 0.572 -8.879 5.984 1.00 90.25 107 VAL A O 1
ATOM 892 N N . LYS A 1 108 ? 2.445 -10.124 5.931 1.00 89.56 108 LYS A N 1
ATOM 893 C CA . LYS A 1 108 ? 1.834 -11.357 5.433 1.00 89.56 108 LYS A CA 1
ATOM 894 C C . LYS A 1 108 ? 0.637 -11.805 6.272 1.00 89.56 108 LYS A C 1
ATOM 896 O O . LYS A 1 108 ? -0.326 -12.302 5.713 1.00 89.56 108 LYS A O 1
ATOM 901 N N . SER A 1 109 ? 0.670 -11.584 7.589 1.00 90.38 109 SER A N 1
ATOM 902 C CA . SER A 1 109 ? -0.442 -11.906 8.495 1.00 90.38 109 SER A CA 1
ATOM 903 C C . SER A 1 109 ? -1.712 -11.094 8.233 1.00 90.38 109 SER A C 1
ATOM 905 O O . SER A 1 109 ? -2.790 -11.524 8.622 1.00 90.38 109 SER A O 1
ATOM 907 N N . ASN A 1 110 ? -1.583 -9.913 7.624 1.00 92.94 110 ASN A N 1
ATOM 908 C CA . ASN A 1 110 ? -2.707 -9.015 7.374 1.00 92.94 110 ASN A CA 1
ATOM 909 C C . ASN A 1 110 ? -3.297 -9.237 5.978 1.00 92.94 110 ASN A C 1
ATOM 911 O O . ASN A 1 110 ? -4.491 -9.045 5.790 1.00 92.94 110 ASN A O 1
ATOM 915 N N . ILE A 1 111 ? -2.474 -9.642 5.006 1.00 95.69 111 ILE A N 1
ATOM 916 C CA . ILE A 1 111 ? -2.899 -9.829 3.618 1.00 95.69 111 ILE A CA 1
ATOM 917 C C . ILE A 1 111 ? -3.623 -11.172 3.481 1.00 95.69 111 ILE A C 1
ATOM 919 O O . ILE A 1 111 ? -3.005 -12.234 3.543 1.00 95.69 111 ILE A O 1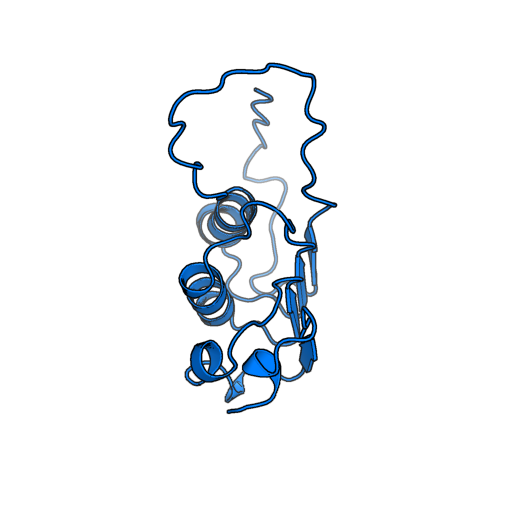
ATOM 923 N N . ARG A 1 112 ? -4.932 -11.117 3.234 1.00 96.81 112 ARG A N 1
ATOM 924 C CA . ARG A 1 112 ? -5.762 -12.276 2.883 1.00 96.81 112 ARG A CA 1
ATOM 925 C C . ARG A 1 112 ? -5.737 -12.568 1.381 1.00 96.81 112 ARG A C 1
ATOM 927 O O . ARG A 1 112 ? -5.872 -13.722 0.991 1.00 96.81 112 ARG A O 1
ATOM 934 N N . GLU A 1 113 ? -5.573 -11.543 0.545 1.00 97.50 113 GLU A N 1
ATOM 935 C CA . GLU A 1 113 ? -5.560 -11.670 -0.918 1.00 97.50 113 GLU A CA 1
ATOM 936 C C . GLU A 1 113 ? -4.517 -10.726 -1.539 1.00 97.50 113 GLU A C 1
ATOM 938 O O . GLU A 1 113 ? -4.471 -9.531 -1.236 1.00 97.50 113 GLU A O 1
ATOM 943 N N . LEU A 1 114 ? -3.668 -11.267 -2.416 1.00 95.62 114 LEU A N 1
ATOM 944 C CA . LEU A 1 114 ? -2.602 -10.538 -3.104 1.00 95.62 114 LEU A CA 1
ATOM 945 C C . LEU A 1 114 ? -2.680 -10.800 -4.608 1.00 95.62 114 LEU A C 1
ATOM 947 O O . LEU A 1 114 ? -2.508 -11.937 -5.046 1.00 95.62 114 LEU A O 1
ATOM 951 N N . HIS A 1 115 ? -2.878 -9.749 -5.401 1.00 96.00 115 HIS A N 1
ATOM 952 C CA . HIS A 1 115 ? -2.813 -9.839 -6.858 1.00 96.00 115 HIS A CA 1
ATOM 953 C C . HIS A 1 115 ? -1.386 -9.545 -7.328 1.00 96.00 115 HIS A C 1
ATOM 955 O O . HIS A 1 115 ? -0.832 -8.481 -7.043 1.00 96.00 115 HIS A O 1
ATOM 961 N N . LEU A 1 116 ? -0.790 -10.490 -8.056 1.00 93.06 116 LEU A N 1
ATOM 962 C CA . LEU A 1 116 ? 0.550 -10.361 -8.625 1.00 93.06 116 LEU A CA 1
ATOM 963 C C . LEU A 1 116 ? 0.477 -10.220 -10.138 1.00 93.06 116 LEU A C 1
ATOM 965 O O . LEU A 1 116 ? -0.273 -10.923 -10.812 1.00 93.06 116 LEU A O 1
ATOM 969 N N . TYR A 1 117 ? 1.326 -9.348 -10.668 1.00 91.94 117 TYR A N 1
ATOM 970 C CA . TYR A 1 117 ? 1.440 -9.095 -12.095 1.00 91.94 117 TYR A CA 1
ATOM 971 C C . TYR A 1 117 ? 2.865 -9.413 -12.536 1.00 91.94 117 TYR A C 1
ATOM 973 O O . TYR A 1 117 ? 3.822 -8.989 -11.891 1.00 91.94 117 TYR A O 1
ATOM 981 N N . SER A 1 118 ? 3.023 -10.167 -13.622 1.00 87.62 118 SER A N 1
ATOM 982 C CA . SER A 1 118 ? 4.336 -10.557 -14.144 1.00 87.62 118 SER A CA 1
ATOM 983 C C . SER A 1 118 ? 4.546 -9.997 -15.542 1.00 87.62 118 SER A C 1
ATOM 985 O O . SER A 1 118 ? 3.635 -10.016 -16.366 1.00 87.62 118 SER A O 1
ATOM 987 N N . SER A 1 119 ? 5.768 -9.543 -15.821 1.00 86.12 119 SER A N 1
ATOM 988 C CA . SER A 1 119 ? 6.198 -9.195 -17.182 1.00 86.12 119 SER A CA 1
ATOM 989 C C . SER A 1 119 ? 6.592 -10.422 -18.020 1.00 86.12 119 SER A C 1
ATOM 991 O O . SER A 1 119 ? 7.097 -10.278 -19.129 1.00 86.12 119 SER A O 1
ATOM 993 N N . GLY A 1 120 ? 6.432 -11.634 -17.475 1.00 79.31 120 GLY A N 1
ATOM 994 C CA . GLY A 1 120 ? 7.040 -12.867 -17.986 1.00 79.31 120 GLY A CA 1
ATOM 995 C C . GLY A 1 120 ? 8.366 -13.211 -17.296 1.00 79.31 120 GLY A C 1
ATOM 996 O O . GLY A 1 120 ? 8.879 -14.321 -17.446 1.00 79.31 120 GLY A O 1
ATOM 997 N N . LYS A 1 121 ? 8.917 -12.306 -16.474 1.00 72.38 121 LYS A N 1
ATOM 998 C CA . LYS A 1 121 ? 10.035 -12.622 -15.576 1.00 72.38 121 LYS A CA 1
ATOM 999 C C . LYS A 1 121 ? 9.528 -13.436 -14.383 1.00 72.38 121 LYS A C 1
ATOM 1001 O O . LYS A 1 121 ? 8.580 -13.060 -13.702 1.00 72.38 121 LYS A O 1
ATOM 1006 N N . ARG A 1 122 ? 10.231 -14.522 -14.043 1.00 63.78 122 ARG A N 1
ATOM 1007 C CA . ARG A 1 122 ? 9.887 -15.403 -12.902 1.00 63.78 122 ARG A CA 1
ATOM 1008 C C . ARG A 1 122 ? 10.069 -14.758 -11.515 1.00 63.78 122 ARG A C 1
ATOM 1010 O O . ARG A 1 122 ? 9.871 -15.436 -10.514 1.00 63.78 122 ARG A O 1
ATOM 1017 N N . ALA A 1 123 ? 10.442 -13.481 -11.428 1.00 61.62 123 ALA A N 1
ATOM 1018 C CA . ALA A 1 123 ? 10.703 -12.789 -10.163 1.00 61.62 123 ALA A CA 1
ATOM 1019 C C . ALA A 1 123 ? 9.464 -12.681 -9.249 1.00 61.62 123 ALA A C 1
ATOM 1021 O O . ALA A 1 123 ? 9.621 -12.625 -8.036 1.00 61.62 123 ALA A O 1
ATOM 1022 N N . ALA A 1 124 ? 8.246 -12.730 -9.802 1.00 57.25 124 ALA A N 1
ATOM 1023 C CA . ALA A 1 124 ? 7.018 -12.803 -9.004 1.00 57.25 124 ALA A CA 1
ATOM 1024 C C . ALA A 1 124 ? 6.796 -14.182 -8.336 1.00 57.25 124 ALA A C 1
ATOM 1026 O O . ALA A 1 124 ? 6.097 -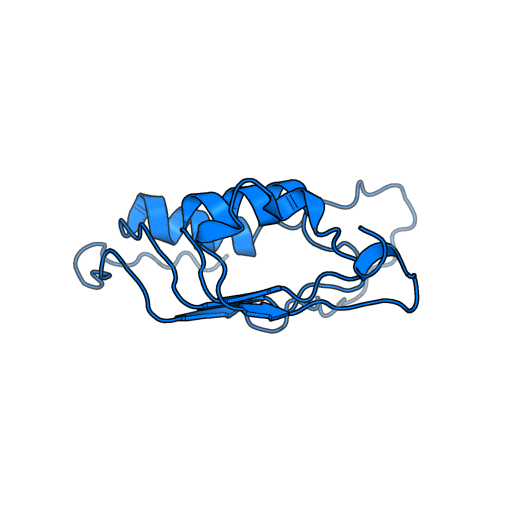14.269 -7.332 1.00 57.25 124 ALA A O 1
ATOM 1027 N N . ILE A 1 125 ? 7.387 -15.259 -8.876 1.00 58.59 125 ILE A N 1
ATOM 1028 C CA . ILE A 1 125 ? 7.080 -16.659 -8.508 1.00 58.59 125 ILE A CA 1
ATOM 1029 C C . ILE A 1 125 ? 8.257 -17.346 -7.793 1.00 58.59 125 ILE A C 1
ATOM 1031 O O . ILE A 1 125 ? 8.059 -18.295 -7.046 1.00 58.59 125 ILE A O 1
ATOM 1035 N N . ARG A 1 126 ? 9.493 -16.881 -8.000 1.00 57.22 126 ARG A N 1
ATOM 1036 C CA . ARG A 1 126 ? 10.685 -17.434 -7.342 1.00 57.22 126 ARG A CA 1
ATOM 1037 C C . ARG A 1 126 ? 10.907 -16.714 -6.010 1.00 57.22 126 ARG A C 1
ATOM 1039 O O . ARG A 1 126 ? 11.481 -15.626 -6.003 1.00 57.22 126 ARG A O 1
ATOM 1046 N N . HIS A 1 127 ? 10.434 -17.295 -4.918 1.00 56.03 127 HIS A N 1
ATOM 1047 C CA . HIS A 1 127 ? 10.593 -16.777 -3.559 1.00 56.03 127 HIS A CA 1
ATOM 1048 C C . HIS A 1 127 ? 10.817 -17.924 -2.580 1.00 56.03 127 HIS A C 1
ATOM 1050 O O . HIS A 1 127 ? 10.157 -18.972 -2.752 1.00 56.03 127 HIS A O 1
#

Organism: NCBI:txid1392251

pLDDT: mean 83.04, std 18.03, range [31.8, 98.44]

Radius of gyration: 16.52 Å; chains: 1; bounding box: 37×42×38 Å

Sequence (127 aa):
MIRHKEKKELLVYEPAIKYASFPALEMHSEGKDNVGKSVLKENTEVFDIIDWLRREKSVGSIIKLKVPDRMHNPHNKVKIAKYVRIFRVEVLDWRFLDLGLSLFDKVKSNIRELHLYSSGKRAAIRH